Protein AF-Q962A0-F1 (afdb_monomer)

Organism: NCBI:txid141065

Secondary structure (DSSP, 8-state):
--S-STT-TTT-HHHHHHHHHHHHHHHHHHTT--HHHHHHHHTT--S--PPPP-EEEEE-GGG-SSS--SSEEEEE-TT-SSHHHHHHHHHHHHHHHHHHHHHHH-SGGG-B-TTS-B------HHHHHHHHHHHHHHTT-TTT-EE-

Structure (mmCIF, N/CA/C/O backbone):
data_AF-Q962A0-F1
#
_entry.id   AF-Q962A0-F1
#
loop_
_atom_site.group_PDB
_atom_site.id
_atom_site.type_symbol
_atom_site.label_atom_id
_atom_site.label_alt_id
_atom_site.label_comp_id
_atom_site.label_asym_id
_atom_site.label_entity_id
_atom_site.label_seq_id
_atom_site.pdbx_PDB_ins_code
_atom_site.Cartn_x
_atom_site.Cartn_y
_atom_site.Cartn_z
_atom_site.occupancy
_atom_site.B_iso_or_equiv
_atom_site.auth_seq_id
_atom_site.auth_comp_id
_atom_site.auth_asym_id
_atom_site.auth_atom_id
_atom_site.pdbx_PDB_model_num
ATOM 1 N N . ASN A 1 1 ? 24.966 2.855 -20.480 1.00 76.62 1 ASN A N 1
ATOM 2 C CA . ASN A 1 1 ? 23.661 3.544 -20.356 1.00 76.62 1 ASN A CA 1
ATOM 3 C C . ASN A 1 1 ? 23.655 4.693 -21.365 1.00 76.62 1 ASN A C 1
ATOM 5 O O . ASN A 1 1 ? 24.605 5.460 -21.330 1.00 76.62 1 ASN A O 1
ATOM 9 N N . LEU A 1 2 ? 22.678 4.765 -22.284 1.00 94.31 2 LEU A N 1
ATOM 10 C CA . LEU A 1 2 ? 22.657 5.734 -23.401 1.00 94.31 2 LEU A CA 1
ATOM 11 C C . LEU A 1 2 ? 22.432 7.185 -22.945 1.00 94.31 2 LEU A C 1
ATOM 13 O O . LEU A 1 2 ? 22.891 8.112 -23.607 1.00 94.31 2 LEU A O 1
ATOM 17 N N . ASP A 1 3 ? 21.741 7.376 -21.820 1.00 97.06 3 ASP A N 1
ATOM 18 C CA . ASP A 1 3 ? 21.540 8.700 -21.221 1.00 97.06 3 ASP A CA 1
ATOM 19 C C . ASP A 1 3 ? 22.884 9.364 -20.864 1.00 97.06 3 ASP A C 1
ATOM 21 O O . ASP A 1 3 ? 23.107 10.537 -21.162 1.00 97.06 3 ASP A O 1
ATOM 25 N N . GLY A 1 4 ? 23.816 8.575 -20.323 1.00 96.62 4 GLY A N 1
ATOM 26 C CA . GLY A 1 4 ? 25.186 8.994 -20.039 1.00 96.62 4 GLY A CA 1
ATOM 27 C C . GLY A 1 4 ? 25.357 9.883 -18.805 1.00 96.62 4 GLY A C 1
ATOM 28 O O . GLY A 1 4 ? 26.500 10.115 -18.424 1.00 96.62 4 GLY A O 1
ATOM 29 N N . THR A 1 5 ? 24.282 10.345 -18.154 1.00 97.88 5 THR A N 1
ATOM 30 C CA . THR A 1 5 ? 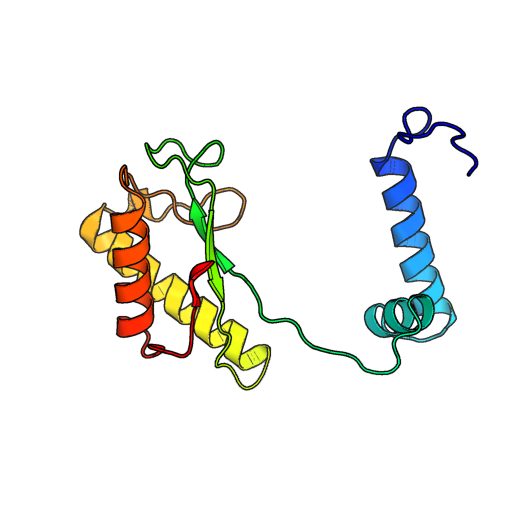24.369 11.122 -16.911 1.00 97.88 5 THR A CA 1
ATOM 31 C C . THR A 1 5 ? 24.072 10.252 -15.690 1.00 97.88 5 THR A C 1
ATOM 33 O O . THR A 1 5 ? 23.366 9.241 -15.760 1.00 97.88 5 THR A O 1
ATOM 36 N N . GLU A 1 6 ? 24.638 10.623 -14.542 1.00 96.88 6 GLU A N 1
ATOM 37 C CA . GLU A 1 6 ? 24.482 9.865 -13.294 1.00 96.88 6 GLU A CA 1
ATOM 38 C C . GLU A 1 6 ? 23.020 9.860 -12.814 1.00 96.88 6 GLU A C 1
ATOM 40 O O . GLU A 1 6 ? 22.454 8.822 -12.454 1.00 96.88 6 GLU A O 1
ATOM 45 N N . ASN A 1 7 ? 22.369 11.020 -12.907 1.00 96.00 7 ASN A N 1
ATOM 46 C CA . ASN A 1 7 ? 21.007 11.245 -12.437 1.00 96.00 7 ASN A CA 1
ATOM 47 C C . ASN A 1 7 ? 19.932 11.091 -13.525 1.00 96.00 7 ASN A C 1
ATOM 49 O O . ASN A 1 7 ? 18.780 11.440 -13.275 1.00 96.00 7 ASN A O 1
ATOM 53 N N . LYS A 1 8 ? 20.271 10.557 -14.709 1.00 97.44 8 LYS A N 1
ATOM 54 C CA . LYS A 1 8 ? 19.320 10.346 -15.819 1.00 97.44 8 LYS A CA 1
ATOM 55 C C . LYS A 1 8 ? 18.683 11.643 -16.333 1.00 97.44 8 LYS A C 1
ATOM 57 O O . LYS A 1 8 ? 17.551 11.644 -16.809 1.00 97.44 8 LYS A O 1
ATOM 62 N N . SER A 1 9 ? 19.375 12.766 -16.174 1.00 97.44 9 SER A N 1
ATOM 63 C CA . SER A 1 9 ? 18.873 14.109 -16.486 1.00 97.44 9 SER A CA 1
ATOM 64 C C . SER A 1 9 ? 18.716 14.398 -17.977 1.00 97.44 9 SER A C 1
ATOM 66 O O . SER A 1 9 ? 17.958 15.298 -18.326 1.00 97.44 9 SER A O 1
ATOM 68 N N . LYS A 1 10 ? 19.397 13.664 -18.867 1.00 97.94 10 LYS A N 1
ATOM 69 C CA . LYS A 1 10 ? 19.329 13.934 -20.308 1.00 97.94 10 LYS A CA 1
ATOM 70 C C . LYS A 1 10 ? 18.017 13.442 -20.915 1.00 97.94 10 LYS A C 1
ATOM 72 O O . LYS A 1 10 ? 17.430 14.137 -21.738 1.00 97.94 10 LYS A O 1
ATOM 77 N N . PHE A 1 11 ? 17.571 12.248 -20.537 1.00 97.38 11 PHE A N 1
ATOM 78 C CA . PHE A 1 11 ? 16.325 11.653 -21.030 1.00 97.38 11 PHE A CA 1
ATOM 79 C C . PHE A 1 11 ? 15.186 11.698 -20.012 1.00 97.38 11 PHE A C 1
ATOM 81 O O . PHE A 1 11 ? 14.027 11.570 -20.398 1.00 97.38 11 PHE A O 1
ATOM 88 N N . GLY A 1 12 ? 15.496 11.891 -18.731 1.00 97.69 12 GLY A N 1
ATOM 89 C CA . GLY A 1 12 ? 14.532 11.840 -17.640 1.00 97.69 12 GLY A CA 1
ATOM 90 C C . GLY A 1 12 ? 14.331 10.417 -17.116 1.00 97.69 12 GLY A C 1
ATOM 91 O O . GLY A 1 12 ? 14.160 9.451 -17.869 1.00 97.69 12 GLY A O 1
ATOM 92 N N . ALA A 1 13 ? 14.316 10.276 -15.788 1.00 97.62 13 ALA A N 1
ATOM 93 C CA . ALA A 1 13 ? 14.102 8.985 -15.134 1.00 97.62 13 ALA A CA 1
ATOM 94 C C . ALA A 1 13 ? 12.734 8.374 -15.483 1.00 97.62 13 ALA A C 1
ATOM 96 O O . ALA A 1 13 ? 12.632 7.162 -15.645 1.00 97.62 13 ALA A O 1
ATOM 97 N N . ASN A 1 14 ? 11.706 9.207 -15.658 1.00 97.56 14 ASN A N 1
ATOM 98 C CA . ASN A 1 14 ? 10.358 8.807 -16.062 1.00 97.56 14 ASN A CA 1
ATOM 99 C C . ASN A 1 14 ? 10.321 8.157 -17.458 1.00 97.56 14 ASN A C 1
ATOM 101 O O . ASN A 1 14 ? 9.719 7.095 -17.613 1.00 97.56 14 ASN A O 1
ATOM 105 N N . ALA A 1 15 ? 10.998 8.738 -18.455 1.00 97.81 15 ALA A N 1
ATOM 106 C CA . ALA A 1 15 ? 11.051 8.182 -19.807 1.00 97.81 15 ALA A CA 1
ATOM 107 C C . ALA A 1 15 ? 11.793 6.837 -19.828 1.00 97.81 15 ALA A C 1
ATOM 109 O O . ALA A 1 15 ? 11.299 5.848 -20.375 1.00 97.81 15 ALA A O 1
ATOM 110 N N . ILE A 1 16 ? 12.953 6.778 -19.166 1.00 98.12 16 ILE A N 1
ATOM 111 C CA . ILE A 1 16 ? 13.751 5.550 -19.057 1.00 98.12 16 ILE A CA 1
ATOM 112 C C . ILE A 1 16 ? 12.971 4.459 -18.317 1.00 98.12 16 ILE A C 1
ATOM 114 O O . ILE A 1 16 ? 12.940 3.313 -18.769 1.00 98.12 16 ILE A O 1
ATOM 118 N N . LEU A 1 17 ? 12.323 4.798 -17.199 1.00 98.12 17 LEU A N 1
ATOM 119 C CA . LEU A 1 17 ? 11.526 3.853 -16.420 1.00 98.12 17 LEU A CA 1
ATOM 120 C C . LEU A 1 17 ? 10.343 3.319 -17.235 1.00 98.12 17 LEU A C 1
ATOM 122 O O . LEU A 1 17 ? 10.101 2.115 -17.222 1.00 98.12 17 LEU A O 1
ATOM 126 N N . GLY A 1 18 ? 9.656 4.181 -17.989 1.00 98.38 18 GLY A N 1
ATOM 127 C CA . GLY A 1 18 ? 8.548 3.780 -18.856 1.00 98.38 18 GLY A CA 1
ATOM 128 C C . GLY A 1 18 ? 8.959 2.720 -19.881 1.00 98.38 18 GLY A C 1
ATOM 129 O O . GLY A 1 18 ? 8.333 1.660 -19.961 1.00 98.38 18 GLY A O 1
ATOM 130 N N . VAL A 1 19 ? 10.059 2.957 -20.606 1.00 98.31 19 VAL A N 1
ATOM 131 C CA . VAL A 1 19 ? 10.600 1.981 -21.569 1.00 98.31 19 VAL A CA 1
ATOM 132 C C . VAL A 1 19 ? 11.068 0.709 -20.858 1.00 98.31 19 VAL A C 1
ATOM 134 O O . VAL A 1 19 ? 10.747 -0.392 -21.303 1.00 98.31 19 VAL A O 1
ATOM 137 N N . SER A 1 20 ? 11.766 0.835 -19.727 1.00 98.38 20 SER A N 1
ATOM 138 C CA . SER A 1 20 ? 12.254 -0.305 -18.939 1.00 98.38 20 SER A CA 1
ATOM 139 C C . SER A 1 20 ? 11.118 -1.239 -18.493 1.00 98.38 20 SER A C 1
ATOM 141 O O . SER A 1 20 ? 11.175 -2.452 -18.712 1.00 98.38 20 SER A O 1
ATOM 143 N N . LEU A 1 21 ? 10.030 -0.682 -17.947 1.00 98.62 21 LEU A N 1
ATOM 144 C CA . LEU A 1 21 ? 8.854 -1.448 -17.522 1.00 98.62 21 LEU A CA 1
ATOM 145 C C . LEU A 1 21 ? 8.133 -2.106 -18.707 1.00 98.62 21 LEU A C 1
ATOM 147 O O . LEU A 1 21 ? 7.690 -3.252 -18.593 1.00 98.62 21 LEU A O 1
ATOM 151 N N . ALA A 1 22 ? 8.023 -1.413 -19.845 1.00 98.69 22 ALA A N 1
ATOM 152 C CA . ALA A 1 22 ? 7.419 -1.966 -21.057 1.00 98.69 22 ALA A CA 1
ATOM 153 C C . ALA A 1 22 ? 8.226 -3.155 -21.602 1.00 98.69 22 ALA A C 1
ATOM 155 O O . ALA A 1 22 ? 7.651 -4.203 -21.905 1.00 98.69 22 ALA A O 1
ATOM 156 N N . VAL A 1 23 ? 9.556 -3.032 -21.650 1.00 98.75 23 VAL A N 1
ATOM 157 C CA . VAL A 1 23 ? 10.461 -4.117 -22.056 1.00 98.75 23 VAL A CA 1
ATOM 158 C C . VAL A 1 23 ? 10.359 -5.304 -21.098 1.00 98.75 23 VAL A C 1
ATOM 160 O O . VAL A 1 23 ? 10.266 -6.439 -21.558 1.00 98.75 23 VAL A O 1
ATOM 163 N N . CYS A 1 24 ? 10.294 -5.068 -19.785 1.00 98.69 24 CYS A N 1
ATOM 164 C CA . CYS A 1 24 ? 10.110 -6.129 -18.790 1.00 98.69 24 CYS A CA 1
ATOM 165 C C . CYS A 1 24 ? 8.799 -6.911 -19.015 1.00 98.69 24 CYS A C 1
ATOM 167 O O . CYS A 1 24 ? 8.793 -8.144 -19.048 1.00 98.69 24 CYS A O 1
ATOM 169 N N . LYS A 1 25 ? 7.685 -6.209 -19.265 1.00 98.75 25 LYS A N 1
ATOM 170 C CA . LYS A 1 25 ? 6.393 -6.836 -19.598 1.00 98.75 25 LYS A CA 1
ATOM 171 C C . LYS A 1 25 ? 6.444 -7.624 -20.909 1.00 98.75 25 LYS A C 1
ATOM 173 O O . LYS A 1 25 ? 5.962 -8.755 -20.956 1.00 98.75 25 LYS A O 1
ATOM 178 N N . ALA A 1 26 ? 7.052 -7.062 -21.952 1.00 98.75 26 ALA A N 1
ATOM 179 C CA . ALA A 1 26 ? 7.221 -7.741 -23.235 1.00 98.75 26 ALA A CA 1
ATOM 180 C C . ALA A 1 26 ? 8.110 -8.992 -23.111 1.00 98.75 26 ALA A C 1
ATOM 182 O O . ALA A 1 26 ? 7.803 -10.027 -23.700 1.00 98.75 26 ALA A O 1
ATOM 183 N N . GLY A 1 27 ? 9.169 -8.927 -22.298 1.00 98.69 27 GLY A N 1
ATOM 184 C CA . GLY A 1 27 ? 10.040 -10.058 -21.979 1.00 98.69 27 GLY A CA 1
ATOM 185 C C . GLY A 1 27 ? 9.296 -11.194 -21.275 1.00 98.69 27 GLY A C 1
ATOM 186 O O . GLY A 1 27 ? 9.448 -12.356 -21.660 1.00 98.69 27 GLY A O 1
ATOM 187 N N . ALA A 1 28 ? 8.434 -10.867 -20.308 1.00 98.69 28 ALA A N 1
ATOM 188 C CA . ALA A 1 28 ? 7.558 -11.840 -19.655 1.00 98.69 28 ALA A CA 1
ATOM 189 C C . ALA A 1 28 ? 6.616 -12.521 -20.664 1.00 98.69 28 ALA A C 1
ATOM 191 O O . ALA A 1 28 ? 6.579 -13.751 -20.744 1.00 98.69 28 ALA A O 1
ATOM 192 N N . ALA A 1 29 ? 5.936 -11.725 -21.498 1.00 98.69 29 ALA A N 1
ATOM 193 C CA . ALA A 1 29 ? 5.019 -12.221 -22.523 1.00 98.69 29 ALA A CA 1
ATOM 194 C C . ALA A 1 29 ? 5.725 -13.112 -23.558 1.00 98.69 29 ALA A C 1
ATOM 196 O O . ALA A 1 29 ? 5.237 -14.194 -23.878 1.00 98.69 29 ALA A O 1
ATOM 197 N N . LYS A 1 30 ? 6.916 -12.717 -24.030 1.00 98.69 30 LYS A N 1
ATOM 198 C CA . LYS A 1 30 ? 7.721 -13.502 -24.980 1.00 98.69 30 LYS A CA 1
ATOM 199 C C . LYS A 1 30 ? 8.128 -14.867 -24.420 1.00 98.69 30 LYS A C 1
ATOM 201 O O . LYS A 1 30 ? 8.236 -15.824 -25.183 1.00 98.69 30 LYS A O 1
ATOM 206 N N . ARG A 1 31 ? 8.357 -14.956 -23.107 1.00 98.19 31 ARG A N 1
ATOM 207 C CA . ARG A 1 31 ? 8.675 -16.208 -22.402 1.00 98.19 31 ARG A CA 1
ATOM 208 C C . ARG A 1 31 ? 7.431 -17.016 -22.012 1.00 98.19 31 ARG A C 1
ATOM 210 O O . ARG A 1 31 ? 7.591 -18.107 -21.480 1.00 98.19 31 ARG A O 1
ATOM 217 N N . GLY A 1 32 ? 6.221 -16.497 -22.241 1.00 98.31 32 GLY A N 1
ATOM 218 C CA . GLY A 1 32 ? 4.977 -17.134 -21.803 1.00 98.31 32 GLY A CA 1
ATOM 219 C C . GLY A 1 32 ? 4.835 -17.205 -20.278 1.00 98.31 32 GLY A C 1
ATOM 220 O O . GLY A 1 32 ? 4.203 -18.126 -19.769 1.00 98.31 32 GLY A O 1
ATOM 221 N N . LEU A 1 33 ? 5.449 -16.272 -19.540 1.00 98.38 33 LEU A N 1
ATOM 222 C CA . LEU A 1 33 ? 5.442 -16.254 -18.076 1.00 98.38 33 LEU A CA 1
ATOM 223 C C . LEU A 1 33 ? 4.607 -15.089 -17.529 1.00 98.38 33 LEU A C 1
ATOM 225 O O . LEU A 1 33 ? 4.637 -13.994 -18.096 1.00 98.38 33 LEU A O 1
ATOM 229 N N . PRO A 1 34 ? 3.948 -15.259 -16.370 1.00 98.44 34 PRO A N 1
ATOM 230 C CA . PRO A 1 34 ? 3.443 -14.133 -15.595 1.00 98.44 34 PRO A CA 1
ATOM 231 C C . PRO A 1 34 ? 4.566 -13.149 -15.234 1.00 98.44 34 PRO A C 1
ATOM 233 O O . PRO A 1 34 ? 5.695 -13.558 -14.943 1.00 98.44 34 PRO A O 1
ATOM 236 N N . LEU A 1 35 ? 4.252 -11.850 -15.184 1.00 98.69 35 LEU A N 1
ATOM 237 C CA . LEU A 1 35 ? 5.241 -10.791 -14.940 1.00 98.69 35 LEU A CA 1
ATOM 238 C C . LEU A 1 35 ? 6.037 -10.995 -13.640 1.00 98.69 35 LEU A C 1
ATOM 240 O O . LEU A 1 35 ? 7.256 -10.852 -13.650 1.00 98.69 35 LEU A O 1
ATOM 244 N N . TYR A 1 36 ? 5.382 -11.382 -12.540 1.00 98.25 36 TYR A N 1
ATOM 245 C CA . TYR A 1 36 ? 6.060 -11.609 -11.256 1.00 98.25 36 TYR A CA 1
ATOM 246 C C . TYR A 1 36 ? 7.111 -12.730 -11.339 1.00 98.25 36 TYR A C 1
ATOM 248 O O . TYR A 1 36 ? 8.167 -12.631 -10.719 1.00 98.25 36 TYR A O 1
ATOM 256 N N . ARG A 1 37 ? 6.860 -13.781 -12.137 1.00 98.38 37 ARG A N 1
ATOM 257 C CA . ARG A 1 37 ? 7.810 -14.887 -12.338 1.00 98.38 37 ARG A CA 1
ATOM 258 C C . ARG A 1 37 ? 8.974 -14.438 -13.211 1.00 98.38 37 ARG A C 1
ATOM 260 O O . ARG A 1 37 ? 10.113 -14.775 -12.912 1.00 98.38 37 ARG A O 1
ATOM 267 N N . HIS A 1 38 ? 8.697 -13.645 -14.246 1.00 98.44 38 HIS A N 1
ATOM 268 C CA . HIS A 1 38 ? 9.741 -13.055 -15.078 1.00 98.44 38 HIS A CA 1
ATOM 269 C C . HIS A 1 38 ? 10.695 -12.177 -14.257 1.00 98.44 38 HIS A C 1
ATOM 271 O O . HIS A 1 38 ? 11.908 -12.341 -14.357 1.00 98.44 38 HIS A O 1
ATOM 277 N N . ILE A 1 39 ? 10.149 -11.310 -13.397 1.00 98.56 39 ILE A N 1
ATOM 278 C CA . ILE A 1 39 ? 10.932 -10.474 -12.475 1.00 98.56 39 ILE A CA 1
ATOM 279 C C . ILE A 1 39 ? 11.742 -11.342 -11.503 1.00 98.56 39 ILE A C 1
ATOM 281 O O . ILE A 1 39 ? 12.925 -11.078 -11.300 1.00 98.56 39 ILE A O 1
ATOM 285 N N . ALA A 1 40 ? 11.146 -12.398 -10.940 1.00 98.31 40 ALA A N 1
ATOM 286 C CA . ALA A 1 40 ? 11.858 -13.311 -10.048 1.00 98.31 40 ALA A CA 1
ATOM 287 C C . ALA A 1 40 ? 13.056 -13.980 -10.738 1.00 98.31 40 ALA A C 1
ATOM 289 O O . ALA A 1 40 ? 14.135 -14.035 -10.156 1.00 98.31 40 ALA A O 1
ATOM 290 N N . ASP A 1 41 ? 12.906 -14.416 -11.990 1.00 98.00 41 ASP A N 1
ATOM 291 C CA . ASP A 1 41 ? 14.012 -14.998 -12.753 1.00 98.00 41 ASP A CA 1
ATOM 292 C C . ASP A 1 41 ? 15.128 -13.980 -13.030 1.00 98.00 41 ASP A C 1
ATOM 294 O O . ASP A 1 41 ? 16.300 -14.318 -12.879 1.00 98.00 41 ASP A O 1
ATOM 298 N N . LEU A 1 42 ? 14.780 -12.735 -13.393 1.00 98.19 42 LEU A N 1
ATOM 299 C CA . LEU A 1 42 ? 15.758 -11.654 -13.592 1.00 98.19 42 LEU A CA 1
ATOM 300 C C . LEU A 1 42 ? 16.551 -11.354 -12.312 1.00 98.19 42 LEU A C 1
ATOM 302 O O . LEU A 1 42 ? 17.732 -11.026 -12.386 1.00 98.19 42 LEU A O 1
ATOM 306 N N . ALA A 1 43 ? 15.909 -11.486 -11.150 1.00 98.00 43 ALA A N 1
ATOM 307 C CA . ALA A 1 43 ? 16.518 -11.278 -9.839 1.00 98.00 43 ALA A CA 1
ATOM 308 C C . ALA A 1 43 ? 17.238 -12.522 -9.277 1.00 98.00 43 ALA A C 1
ATOM 310 O O . ALA A 1 43 ? 17.802 -12.453 -8.189 1.00 98.00 43 ALA A O 1
ATOM 311 N N . GLY A 1 44 ? 17.205 -13.671 -9.966 1.00 97.94 44 GLY A N 1
ATOM 312 C CA . GLY A 1 44 ? 17.766 -14.929 -9.453 1.00 97.94 44 GLY A CA 1
ATOM 313 C C . GLY A 1 44 ? 16.951 -15.577 -8.321 1.00 97.94 44 GLY A C 1
ATOM 314 O O . GLY A 1 44 ? 17.436 -16.484 -7.643 1.00 97.94 44 GLY A O 1
ATOM 315 N N . ASN A 1 45 ? 15.700 -15.155 -8.126 1.00 97.75 45 ASN A N 1
ATOM 316 C CA . ASN A 1 45 ? 14.817 -15.634 -7.067 1.00 97.75 45 ASN A CA 1
ATOM 317 C C . ASN A 1 45 ? 14.068 -16.903 -7.494 1.00 97.75 45 ASN A C 1
ATOM 319 O O . ASN A 1 45 ? 13.206 -16.905 -8.379 1.00 97.75 45 ASN A O 1
ATOM 323 N N . LYS A 1 46 ? 14.370 -18.018 -6.824 1.00 95.69 46 LYS A N 1
ATOM 324 C CA . LYS A 1 46 ? 13.686 -19.299 -7.064 1.00 95.69 46 LYS A CA 1
ATOM 325 C C . LYS A 1 46 ? 12.302 -19.332 -6.420 1.00 95.69 46 LYS A C 1
ATOM 327 O O . LYS A 1 46 ? 11.338 -19.730 -7.073 1.00 95.69 46 LYS A O 1
ATOM 332 N N . ASN A 1 47 ? 12.214 -18.859 -5.180 1.00 96.75 47 ASN A N 1
ATOM 333 C CA . ASN A 1 47 ? 11.003 -18.894 -4.369 1.00 96.75 47 ASN A CA 1
ATOM 334 C C . ASN A 1 47 ? 10.281 -17.547 -4.426 1.00 96.75 47 ASN A C 1
ATOM 336 O O . ASN A 1 47 ? 10.916 -16.495 -4.371 1.00 96.75 47 ASN A O 1
ATOM 340 N N . LEU A 1 48 ? 8.956 -17.594 -4.534 1.00 97.44 48 LEU A N 1
ATOM 341 C CA . LEU A 1 48 ? 8.099 -16.414 -4.489 1.00 97.44 48 LEU A CA 1
ATOM 342 C C . LEU A 1 48 ? 7.520 -16.262 -3.086 1.00 97.44 48 LEU A C 1
ATOM 344 O O . LEU A 1 48 ? 7.167 -17.253 -2.451 1.00 97.44 48 LEU A O 1
ATOM 348 N N . ILE A 1 49 ? 7.404 -15.016 -2.636 1.00 97.25 49 ILE A N 1
ATOM 349 C CA . ILE A 1 49 ? 6.850 -14.654 -1.333 1.00 97.25 49 ILE A CA 1
ATOM 350 C C . ILE A 1 49 ? 5.759 -13.616 -1.579 1.00 97.25 49 ILE A C 1
ATOM 352 O O . ILE A 1 49 ? 5.966 -12.668 -2.339 1.00 97.25 49 ILE A O 1
ATOM 356 N N . LEU A 1 50 ? 4.596 -13.803 -0.956 1.00 97.94 50 LEU A N 1
ATOM 357 C CA . LEU A 1 50 ? 3.582 -12.757 -0.893 1.00 97.94 50 LEU A CA 1
ATOM 358 C C . LEU A 1 50 ? 3.924 -11.808 0.265 1.00 97.94 50 LEU A C 1
ATOM 360 O O . LEU A 1 50 ? 4.224 -12.293 1.356 1.00 97.94 50 LEU A O 1
ATOM 364 N N . PRO A 1 51 ? 3.914 -10.484 0.043 1.00 97.88 51 PRO A N 1
ATOM 365 C CA . PRO A 1 51 ? 4.310 -9.521 1.064 1.00 97.88 51 PRO A CA 1
ATOM 366 C C . PRO A 1 51 ? 3.221 -9.344 2.127 1.00 97.88 51 PRO A C 1
ATOM 368 O O . PRO A 1 51 ? 2.043 -9.583 1.862 1.00 97.88 51 PRO A O 1
ATOM 371 N N . VAL A 1 52 ? 3.601 -8.840 3.304 1.00 98.50 52 VAL A N 1
ATOM 372 C CA . VAL A 1 52 ? 2.632 -8.230 4.224 1.00 98.50 52 VAL A CA 1
ATOM 373 C C . VAL A 1 52 ? 2.231 -6.872 3.637 1.00 98.50 52 VAL A C 1
ATOM 375 O O . VAL A 1 52 ? 3.114 -6.052 3.377 1.00 98.50 52 VAL A O 1
ATOM 378 N N . PRO A 1 53 ? 0.938 -6.619 3.382 1.00 98.44 53 PRO A N 1
ATOM 379 C CA . PRO A 1 53 ? 0.491 -5.304 2.948 1.00 98.44 53 PRO A CA 1
ATOM 380 C C . PRO A 1 53 ? 0.569 -4.300 4.106 1.00 98.44 53 PRO A C 1
ATOM 382 O O . PRO A 1 53 ? 0.099 -4.586 5.207 1.00 98.44 53 PRO A O 1
ATOM 385 N N . ALA A 1 54 ? 1.128 -3.122 3.835 1.00 98.44 54 ALA A N 1
ATOM 386 C CA . ALA A 1 54 ? 1.053 -1.962 4.715 1.00 98.44 54 ALA A CA 1
ATOM 387 C C . ALA A 1 54 ? -0.020 -1.014 4.173 1.00 98.44 54 ALA A C 1
ATOM 389 O O . ALA A 1 54 ? 0.106 -0.493 3.066 1.00 98.44 54 ALA A O 1
ATOM 390 N N . PHE A 1 55 ? -1.114 -0.856 4.914 1.00 98.56 55 PHE A N 1
ATOM 391 C CA . PHE A 1 55 ? -2.231 -0.010 4.503 1.00 98.56 55 PHE A CA 1
ATOM 392 C C . PHE A 1 55 ? -2.079 1.361 5.138 1.00 98.56 55 PHE A C 1
ATOM 394 O O . PHE A 1 55 ? -2.131 1.450 6.363 1.00 98.56 55 PHE A O 1
ATOM 401 N N . ASN A 1 56 ? -1.952 2.410 4.330 1.00 97.88 56 ASN A N 1
ATOM 402 C CA . ASN A 1 56 ? -2.079 3.776 4.819 1.00 97.88 56 ASN A CA 1
ATOM 403 C C . ASN A 1 56 ? -3.524 4.033 5.284 1.00 97.88 56 ASN A C 1
ATOM 405 O O . ASN A 1 56 ? -4.479 3.773 4.546 1.00 97.88 56 ASN A O 1
ATOM 409 N N . VAL A 1 57 ? -3.692 4.495 6.527 1.00 97.75 57 VAL A N 1
ATOM 410 C CA . VAL A 1 57 ? -5.017 4.663 7.143 1.00 97.75 57 VAL A CA 1
ATOM 411 C C . VAL A 1 57 ? -5.240 6.016 7.818 1.00 97.75 57 VAL A C 1
ATOM 413 O O . VAL A 1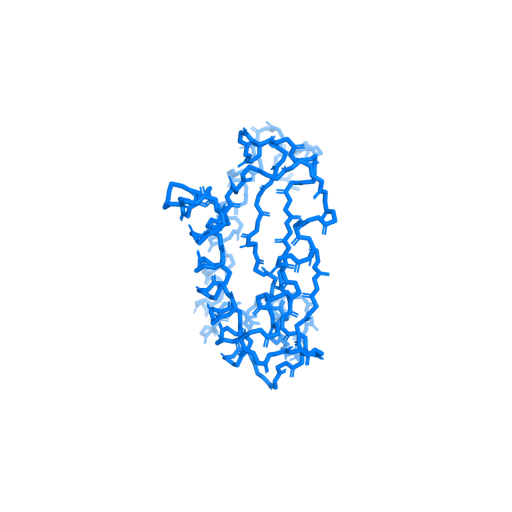 57 ? -6.393 6.445 7.901 1.00 97.75 57 VAL A O 1
ATOM 416 N N . ILE A 1 58 ? -4.188 6.709 8.264 1.00 96.31 58 ILE A N 1
ATOM 417 C CA . ILE A 1 58 ? -4.266 8.085 8.778 1.00 96.31 58 ILE A CA 1
ATOM 418 C C . ILE A 1 58 ? -3.136 8.908 8.163 1.00 96.31 58 ILE A C 1
ATOM 420 O O . ILE A 1 58 ? -1.972 8.533 8.271 1.00 96.31 58 ILE A O 1
ATOM 424 N N . ASN A 1 59 ? -3.498 10.058 7.602 1.00 94.62 59 ASN A N 1
ATOM 425 C CA . ASN A 1 59 ? -2.585 11.016 6.998 1.00 94.62 59 ASN A CA 1
ATOM 426 C C . ASN A 1 59 ? -2.318 12.197 7.941 1.00 94.62 59 ASN A C 1
ATOM 428 O O . ASN A 1 59 ? -3.212 12.685 8.647 1.00 94.62 59 ASN A O 1
ATOM 432 N N . GLY A 1 60 ? -1.092 12.693 7.882 1.00 91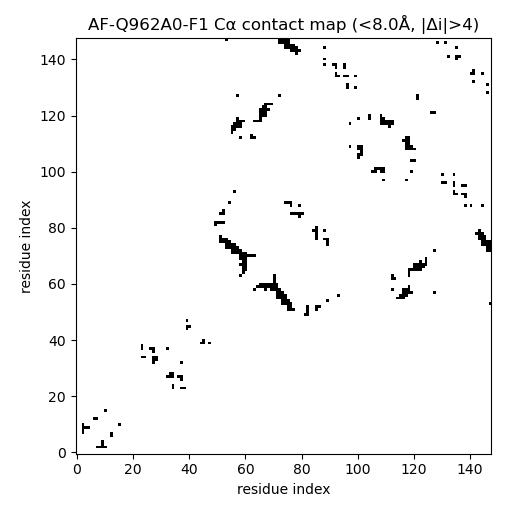.94 60 GLY A N 1
ATOM 433 C CA . GLY A 1 60 ? -0.627 13.949 8.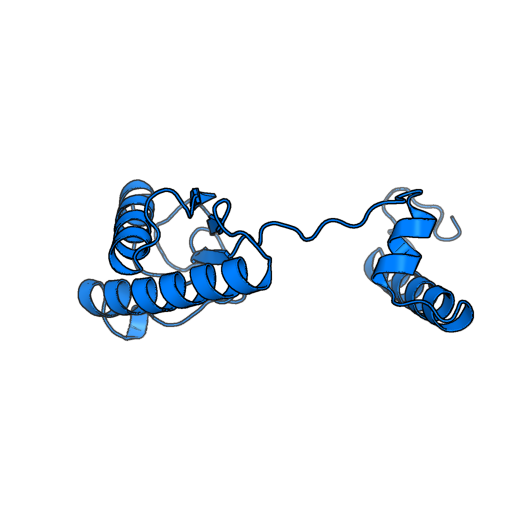455 1.00 91.94 60 GLY A CA 1
ATOM 434 C C . GLY A 1 60 ? 0.382 14.614 7.516 1.00 91.94 60 GLY A C 1
ATOM 435 O O . GLY A 1 60 ? 0.462 14.279 6.333 1.00 91.94 60 GLY A O 1
ATOM 436 N N . GLY A 1 61 ? 1.177 15.538 8.043 1.00 89.50 61 GLY A N 1
ATOM 437 C CA . GLY A 1 61 ? 2.233 16.232 7.310 1.00 89.50 61 GLY A CA 1
ATOM 438 C C . GLY A 1 61 ? 1.708 16.924 6.053 1.00 89.50 61 GLY A C 1
ATOM 439 O O . GLY A 1 61 ? 0.583 17.413 6.022 1.00 89.50 61 GLY A O 1
ATOM 440 N N . ASP A 1 62 ? 2.503 16.907 4.986 1.00 88.38 62 ASP A N 1
ATOM 441 C CA . ASP A 1 62 ? 2.150 17.548 3.712 1.00 88.38 62 ASP A CA 1
ATOM 442 C C . ASP A 1 62 ? 0.951 16.884 3.006 1.00 88.38 62 ASP A C 1
ATOM 444 O O . ASP A 1 62 ? 0.383 17.448 2.071 1.00 88.38 62 ASP A O 1
ATOM 448 N N . HIS A 1 63 ? 0.535 15.698 3.462 1.00 78.81 63 HIS A N 1
ATOM 449 C CA . HIS A 1 63 ? -0.607 14.956 2.926 1.00 78.81 63 HIS A CA 1
ATOM 450 C C . HIS A 1 63 ? -1.932 15.298 3.635 1.00 78.81 63 HIS A C 1
ATOM 452 O O . HIS A 1 63 ? -2.979 14.746 3.280 1.00 78.81 63 HIS A O 1
ATOM 458 N N . ALA A 1 64 ? -1.928 16.190 4.636 1.00 82.12 64 ALA A N 1
ATOM 459 C CA . ALA A 1 64 ? -3.137 16.595 5.348 1.00 82.12 64 ALA A CA 1
ATOM 460 C C . ALA A 1 64 ? -3.099 18.051 5.839 1.00 82.12 64 ALA A C 1
ATOM 462 O O . ALA A 1 64 ? -2.095 18.549 6.326 1.00 82.12 64 ALA A O 1
ATOM 463 N N . GLY A 1 65 ? -4.255 18.719 5.836 1.00 78.50 65 GLY A N 1
ATOM 464 C CA . GLY A 1 65 ? -4.426 20.037 6.464 1.00 78.50 65 GLY A CA 1
ATOM 465 C C . GLY A 1 65 ? -4.584 19.996 7.993 1.00 78.50 65 GLY A C 1
ATOM 466 O O . GLY A 1 65 ? -5.243 20.873 8.549 1.00 78.50 65 GLY A O 1
ATOM 467 N N . ASN A 1 66 ? -4.081 18.955 8.665 1.00 81.38 66 ASN A N 1
ATOM 468 C CA . ASN A 1 66 ? -4.179 18.786 10.119 1.00 81.38 66 ASN A CA 1
ATOM 469 C C . ASN A 1 66 ? -2.847 19.129 10.815 1.00 81.38 66 ASN A C 1
ATOM 471 O O . ASN A 1 66 ? -1.857 19.472 10.179 1.00 81.38 66 ASN A O 1
ATOM 475 N N . ASN A 1 67 ? -2.827 19.062 12.148 1.00 83.31 67 ASN A N 1
ATOM 476 C CA . ASN A 1 67 ? -1.651 19.417 12.952 1.00 83.31 67 ASN A CA 1
ATOM 477 C C . ASN A 1 67 ? -0.707 18.227 13.211 1.00 83.31 67 ASN A C 1
ATOM 479 O O . ASN A 1 67 ? 0.151 18.298 14.093 1.00 83.31 67 ASN A O 1
ATOM 483 N N . LEU A 1 68 ? -0.890 17.106 12.511 1.00 87.69 68 LEU A N 1
ATOM 484 C CA . LEU A 1 68 ? -0.124 15.890 12.740 1.00 87.69 68 LEU A CA 1
ATOM 485 C C . LEU A 1 68 ? 1.191 15.972 11.965 1.00 87.69 68 LEU A C 1
ATOM 487 O O . LEU A 1 68 ? 1.180 16.011 10.746 1.00 87.69 68 LEU A O 1
ATOM 491 N N . ALA A 1 69 ? 2.334 15.983 12.651 1.00 87.06 69 ALA A N 1
ATOM 492 C CA . ALA A 1 69 ? 3.632 16.118 11.978 1.00 87.06 69 ALA A CA 1
ATOM 493 C C . ALA A 1 69 ? 4.067 14.859 11.199 1.00 87.06 69 ALA A C 1
ATOM 495 O O . ALA A 1 69 ? 4.851 14.952 10.261 1.00 87.06 69 ALA A O 1
ATOM 496 N N . MET A 1 70 ? 3.597 13.677 11.612 1.00 88.81 70 MET A N 1
ATOM 497 C CA . MET A 1 70 ? 3.898 12.411 10.936 1.00 88.81 70 MET A CA 1
ATOM 498 C C . MET A 1 70 ? 3.016 12.264 9.696 1.00 88.81 70 MET A C 1
ATOM 500 O O . MET A 1 70 ? 1.807 12.451 9.796 1.00 88.81 70 MET A O 1
ATOM 504 N N . GLN A 1 71 ? 3.623 11.923 8.556 1.00 90.00 71 GLN A N 1
ATOM 505 C CA . GLN A 1 71 ? 2.945 11.906 7.257 1.00 90.00 71 GLN A CA 1
ATOM 506 C C . GLN A 1 71 ? 1.912 10.781 7.135 1.00 90.00 71 GLN A C 1
ATOM 508 O O . GLN A 1 71 ? 0.805 11.011 6.659 1.00 90.00 71 GLN A O 1
ATOM 513 N N . GLU A 1 72 ? 2.255 9.581 7.596 1.00 93.44 72 GLU A N 1
ATOM 514 C CA . GLU A 1 72 ? 1.452 8.374 7.412 1.00 93.44 72 GLU A CA 1
ATOM 515 C C . GLU A 1 72 ? 1.485 7.524 8.681 1.00 93.44 72 GLU A C 1
ATOM 517 O O . GLU A 1 72 ? 2.524 7.394 9.330 1.00 93.44 72 GLU A O 1
ATOM 522 N N . PHE A 1 73 ? 0.340 6.934 9.011 1.00 97.06 73 PHE A N 1
ATOM 523 C CA . PHE A 1 73 ? 0.238 5.830 9.957 1.00 97.06 73 PHE A CA 1
ATOM 524 C C . PHE A 1 73 ? -0.383 4.654 9.229 1.00 97.06 73 PHE A C 1
ATOM 526 O O . PHE A 1 73 ? -1.476 4.767 8.656 1.00 97.06 73 PHE A O 1
ATOM 533 N N . MET A 1 74 ? 0.306 3.521 9.277 1.00 98.25 74 MET A N 1
ATOM 534 C CA . MET A 1 74 ? -0.083 2.329 8.545 1.00 98.25 74 MET A CA 1
ATOM 535 C C . MET A 1 74 ? -0.512 1.203 9.478 1.00 98.25 74 MET A C 1
ATOM 537 O O . MET A 1 74 ? -0.080 1.116 10.624 1.00 98.25 74 MET A O 1
ATOM 541 N N . ILE A 1 75 ? -1.338 0.292 8.963 1.00 98.62 75 ILE A N 1
ATOM 542 C CA . ILE A 1 75 ? -1.610 -0.998 9.608 1.00 98.62 75 ILE A CA 1
ATOM 543 C C . ILE A 1 75 ? -1.051 -2.147 8.771 1.00 98.62 75 ILE A C 1
ATOM 545 O O . ILE A 1 75 ? -1.166 -2.149 7.544 1.00 98.62 75 ILE A O 1
ATOM 549 N N . LEU A 1 76 ? -0.458 -3.132 9.442 1.00 98.75 76 LEU A N 1
ATOM 550 C CA . LEU A 1 76 ? 0.246 -4.260 8.840 1.00 98.75 76 LEU A CA 1
ATOM 551 C C . LEU A 1 76 ? -0.288 -5.574 9.425 1.00 98.75 76 LEU A C 1
ATOM 553 O O . LEU A 1 76 ? 0.043 -5.910 10.562 1.00 98.75 76 LEU A O 1
ATOM 557 N N . PRO A 1 77 ? -1.116 -6.341 8.695 1.00 98.62 77 PRO A N 1
ATOM 558 C CA . PRO A 1 77 ? -1.649 -7.626 9.162 1.00 98.62 77 PRO A CA 1
ATOM 559 C C . PRO A 1 77 ? -0.608 -8.761 9.188 1.00 98.62 77 PRO A C 1
ATOM 561 O O . PRO A 1 77 ? -0.712 -9.736 8.443 1.00 98.62 77 PRO A O 1
ATOM 564 N N . THR A 1 78 ? 0.409 -8.646 10.044 1.00 98.50 78 THR A N 1
ATOM 565 C CA . THR A 1 78 ? 1.522 -9.605 10.174 1.00 98.50 78 THR A CA 1
ATOM 566 C C . THR A 1 78 ? 1.084 -10.978 10.691 1.00 98.50 78 THR A C 1
ATOM 568 O O . THR A 1 78 ? 1.741 -11.977 10.407 1.00 98.50 78 THR A O 1
ATOM 571 N N . GLY A 1 79 ? -0.049 -11.055 11.397 1.00 98.31 79 GLY A N 1
ATOM 572 C CA . GLY A 1 79 ? -0.624 -12.300 11.913 1.00 98.31 79 GLY A CA 1
ATOM 573 C C . GLY A 1 79 ? -1.526 -13.064 10.935 1.00 98.31 79 GLY A C 1
ATOM 574 O O . GLY A 1 79 ? -2.124 -14.062 11.339 1.00 98.31 79 GLY A O 1
ATOM 575 N N . ALA A 1 80 ? -1.677 -12.604 9.688 1.00 98.38 80 ALA A N 1
ATOM 576 C CA . ALA A 1 80 ? -2.484 -13.278 8.669 1.00 98.38 80 ALA A CA 1
ATOM 577 C C . ALA A 1 80 ? -1.776 -14.523 8.102 1.00 98.38 80 ALA A C 1
ATOM 579 O O . ALA A 1 80 ? -0.574 -14.508 7.844 1.00 98.38 80 ALA A O 1
ATOM 580 N N . CYS A 1 81 ? -2.524 -15.590 7.809 1.00 97.81 81 CYS A N 1
ATOM 581 C CA . CYS A 1 81 ? -1.985 -16.816 7.212 1.00 97.81 81 CYS A CA 1
ATOM 582 C C . CYS A 1 81 ? -1.904 -16.765 5.676 1.00 97.81 81 CYS A C 1
ATOM 584 O O . CYS A 1 81 ? -1.356 -17.671 5.047 1.00 97.81 81 CYS A O 1
ATOM 586 N N . SER A 1 82 ? -2.466 -15.733 5.043 1.00 98.50 82 SER A N 1
ATOM 587 C CA . SER A 1 82 ? -2.400 -15.530 3.595 1.00 98.50 82 SER A CA 1
ATOM 588 C C . SER A 1 82 ? -2.550 -14.056 3.229 1.00 98.50 82 SER A C 1
ATOM 590 O O . SER A 1 82 ? -3.127 -13.275 3.982 1.00 98.50 82 SER A O 1
ATOM 592 N N . PHE A 1 83 ? -2.122 -13.678 2.021 1.00 98.56 83 PHE A N 1
ATOM 593 C CA . PHE A 1 83 ? -2.357 -12.324 1.507 1.00 98.56 83 PHE A CA 1
ATOM 594 C C . PHE A 1 83 ? -3.854 -11.985 1.425 1.00 98.56 83 PHE A C 1
ATOM 596 O O . PHE A 1 83 ? -4.252 -10.859 1.696 1.00 98.56 83 PHE A O 1
ATOM 603 N N . THR A 1 84 ? -4.708 -12.962 1.096 1.00 98.69 84 THR A N 1
ATOM 604 C CA . THR A 1 84 ? -6.169 -12.759 1.052 1.00 98.69 84 THR A CA 1
ATOM 605 C C . THR A 1 84 ? -6.730 -12.437 2.436 1.00 98.69 84 THR A C 1
ATOM 607 O O . THR A 1 84 ? -7.546 -11.528 2.577 1.00 98.69 84 THR A O 1
ATOM 610 N N . GLU A 1 85 ? -6.266 -13.142 3.467 1.00 98.69 85 GLU A N 1
ATOM 611 C CA . GLU A 1 85 ? -6.638 -12.850 4.851 1.00 98.69 85 GLU A CA 1
ATOM 612 C C . GLU A 1 85 ? -6.095 -11.488 5.301 1.00 98.69 85 GLU A C 1
ATOM 614 O O . GLU A 1 85 ? -6.846 -10.709 5.880 1.00 98.69 85 GLU A O 1
ATOM 619 N N . ALA A 1 86 ? -4.852 -11.145 4.948 1.00 98.75 86 ALA A N 1
ATOM 620 C CA . ALA A 1 86 ? -4.276 -9.835 5.248 1.00 98.75 86 ALA A CA 1
ATOM 621 C C . ALA A 1 86 ? -5.104 -8.692 4.632 1.00 98.75 86 ALA A C 1
ATOM 623 O O . ALA A 1 86 ? -5.405 -7.708 5.306 1.00 98.75 86 ALA A O 1
ATOM 624 N N . MET A 1 87 ? -5.556 -8.847 3.382 1.00 98.69 87 MET A N 1
ATOM 625 C CA . MET A 1 87 ? -6.455 -7.888 2.729 1.00 98.69 87 MET A CA 1
ATOM 626 C C . MET A 1 87 ? -7.793 -7.748 3.461 1.00 98.69 87 MET A C 1
ATOM 628 O O . MET A 1 87 ? -8.277 -6.629 3.642 1.00 98.69 87 MET A O 1
ATOM 632 N N . LYS A 1 88 ? -8.381 -8.862 3.914 1.00 98.75 88 LYS A N 1
ATOM 633 C CA . LYS A 1 88 ? -9.618 -8.848 4.707 1.00 98.75 88 LYS A CA 1
ATOM 634 C C . LYS A 1 88 ? -9.419 -8.109 6.033 1.00 98.75 88 LYS A C 1
ATOM 636 O O . LYS A 1 88 ? -10.187 -7.200 6.338 1.00 98.75 88 LYS A O 1
ATOM 641 N N . MET A 1 89 ? -8.368 -8.454 6.775 1.00 98.81 89 MET A N 1
ATOM 642 C CA . MET A 1 89 ? -8.025 -7.836 8.058 1.00 98.81 89 MET A CA 1
ATOM 643 C C . MET A 1 89 ? -7.815 -6.325 7.927 1.00 98.81 89 MET A C 1
ATOM 645 O O . MET A 1 89 ? -8.395 -5.549 8.691 1.00 98.81 89 MET A O 1
ATOM 649 N N . GLY A 1 90 ? -7.030 -5.902 6.930 1.00 98.62 90 GLY A N 1
ATOM 650 C CA . GLY A 1 90 ? -6.792 -4.490 6.634 1.00 98.62 90 GLY A CA 1
ATOM 651 C C . GLY A 1 90 ? -8.085 -3.750 6.287 1.00 98.62 90 GLY A C 1
ATOM 652 O O . GLY A 1 90 ? -8.375 -2.706 6.869 1.00 98.62 90 GLY A O 1
ATOM 653 N N . SER A 1 91 ? -8.913 -4.324 5.408 1.00 98.75 91 SER A N 1
ATOM 654 C CA . SER A 1 91 ? -10.183 -3.719 4.989 1.00 98.75 91 SER A CA 1
ATOM 655 C C . SER A 1 91 ? -11.181 -3.569 6.140 1.00 98.75 91 SER A C 1
ATOM 657 O O . SER A 1 91 ? -11.763 -2.499 6.322 1.00 98.75 91 SER A O 1
ATOM 659 N N . GLU A 1 92 ? -11.385 -4.606 6.951 1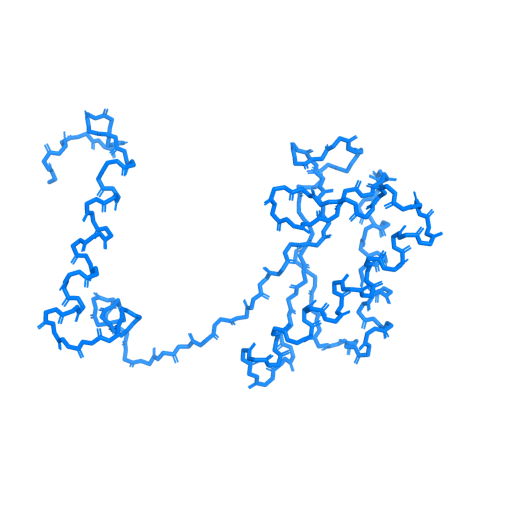.00 98.81 92 GLU A N 1
ATOM 660 C CA . GLU A 1 92 ? -12.315 -4.555 8.085 1.00 98.81 92 GLU A CA 1
ATOM 661 C C . GLU A 1 92 ? -11.850 -3.565 9.159 1.00 98.81 92 GLU A C 1
ATOM 663 O O . GLU A 1 92 ? -12.662 -2.805 9.698 1.00 98.81 92 GLU A O 1
ATOM 668 N N . THR A 1 93 ? -10.540 -3.499 9.410 1.00 98.81 93 THR A N 1
ATOM 669 C CA . THR A 1 93 ? -9.944 -2.521 10.330 1.00 98.81 93 THR A CA 1
ATOM 670 C C . THR A 1 93 ? -10.103 -1.098 9.800 1.00 98.81 93 THR A C 1
ATOM 672 O O . THR A 1 93 ? -10.533 -0.223 10.548 1.00 98.81 93 THR A O 1
ATOM 675 N N . TYR A 1 94 ? -9.874 -0.863 8.505 1.00 98.81 94 TYR A N 1
ATOM 676 C CA . TYR A 1 94 ? -10.081 0.439 7.864 1.00 98.81 94 TYR A CA 1
ATOM 677 C C . TYR A 1 94 ? -11.538 0.920 7.967 1.00 98.81 94 TYR A C 1
ATOM 679 O O . TYR A 1 94 ? -11.804 2.059 8.354 1.00 98.81 94 TYR A O 1
ATOM 687 N N . HIS A 1 95 ? -12.516 0.050 7.692 1.00 98.75 95 HIS A N 1
ATOM 688 C CA . HIS A 1 95 ? -13.934 0.408 7.827 1.00 98.75 95 HIS A CA 1
ATOM 689 C C . HIS A 1 95 ? -14.353 0.617 9.288 1.00 98.75 95 HIS A C 1
ATOM 691 O O . HIS A 1 95 ? -15.231 1.436 9.569 1.00 98.75 95 HIS A O 1
ATOM 697 N N . THR A 1 96 ? -13.731 -0.101 10.223 1.00 98.75 96 THR A N 1
ATOM 698 C CA . THR A 1 96 ? -13.931 0.102 11.663 1.00 98.75 96 THR A CA 1
ATOM 699 C C . THR A 1 96 ? -13.365 1.449 12.103 1.00 98.75 96 THR A C 1
ATOM 701 O O . THR A 1 96 ? -14.064 2.221 12.760 1.00 98.75 96 THR A O 1
ATOM 704 N N . LEU A 1 97 ? -12.153 1.783 11.656 1.00 98.56 97 LEU A N 1
ATOM 705 C CA . LEU A 1 97 ? -11.521 3.082 11.866 1.00 98.56 97 LEU A CA 1
ATOM 706 C C . LEU A 1 97 ? -12.391 4.219 11.320 1.00 98.56 97 LEU A C 1
ATOM 708 O O . LEU A 1 97 ? -12.641 5.186 12.036 1.00 98.56 97 LEU A O 1
ATOM 712 N N . LYS A 1 98 ? -12.936 4.075 10.105 1.00 98.50 98 LYS A N 1
ATOM 713 C CA . LYS A 1 98 ? -13.849 5.059 9.504 1.00 98.50 98 LYS A CA 1
ATOM 714 C C . LYS A 1 98 ? -15.034 5.387 10.411 1.00 98.50 98 LYS A C 1
ATOM 716 O O . LYS A 1 98 ? -15.404 6.551 10.537 1.00 98.50 98 LYS A O 1
ATOM 721 N N . LYS A 1 99 ? -15.637 4.371 11.043 1.00 98.38 99 LYS A N 1
ATOM 722 C CA . LYS A 1 99 ? -16.756 4.558 11.984 1.00 98.38 99 LYS A CA 1
ATOM 723 C C . LYS A 1 99 ? -16.305 5.322 13.227 1.00 98.38 99 LYS A C 1
ATOM 725 O O . LYS A 1 99 ? -16.941 6.302 13.583 1.00 98.38 99 LYS A O 1
ATOM 730 N N . ILE A 1 100 ? -15.171 4.941 13.820 1.00 97.88 100 ILE A N 1
ATOM 731 C CA . ILE A 1 100 ? -14.613 5.635 14.993 1.00 97.88 100 ILE A CA 1
ATOM 732 C C . ILE A 1 100 ? -14.321 7.106 14.673 1.00 97.88 100 ILE A C 1
ATOM 734 O O . ILE A 1 100 ? -14.658 7.988 15.461 1.00 97.88 100 ILE A O 1
ATOM 738 N N . ILE A 1 101 ? -13.726 7.378 13.508 1.00 97.44 101 ILE A N 1
ATOM 739 C CA . ILE A 1 101 ? -13.439 8.742 13.063 1.00 97.44 101 ILE A CA 1
ATOM 740 C C . ILE A 1 101 ? -14.736 9.525 12.866 1.00 97.44 101 ILE A C 1
ATOM 742 O O . ILE A 1 101 ? -14.841 10.639 13.373 1.00 97.44 101 ILE A O 1
ATOM 746 N N . LYS A 1 102 ? -15.737 8.936 12.200 1.00 97.56 102 LYS A N 1
ATOM 747 C CA . LYS A 1 102 ? -17.053 9.560 12.020 1.00 97.56 102 LYS A CA 1
ATOM 748 C C . LYS A 1 102 ? -17.690 9.942 13.353 1.00 97.56 102 LYS A C 1
ATOM 750 O O . LYS A 1 102 ? -18.194 11.052 13.488 1.00 97.56 102 LYS A O 1
ATOM 755 N N . ASP A 1 103 ? -17.664 9.028 14.316 1.00 97.25 103 ASP A N 1
ATOM 756 C CA . ASP A 1 103 ? -18.310 9.212 15.614 1.00 97.25 103 ASP A CA 1
ATOM 757 C C . ASP A 1 103 ? -17.599 10.284 16.457 1.00 97.25 103 ASP A C 1
ATOM 759 O O . ASP A 1 103 ? -18.253 11.025 17.188 1.00 97.25 103 ASP A O 1
ATOM 763 N N . LYS A 1 104 ? -16.266 10.394 16.348 1.00 95.50 104 LYS A N 1
ATOM 764 C CA . LYS A 1 104 ? -15.451 11.307 17.167 1.00 95.50 104 LYS A CA 1
ATOM 765 C C . LYS A 1 104 ? -15.214 12.682 16.533 1.00 95.50 104 LYS A C 1
ATOM 767 O O . LYS A 1 104 ? -15.136 13.671 17.255 1.00 95.50 104 LYS A O 1
ATOM 772 N N . TYR A 1 105 ? -15.075 12.746 15.210 1.00 94.44 105 TYR A N 1
ATOM 773 C CA . TYR A 1 105 ? -14.662 13.948 14.472 1.00 94.44 105 TYR A CA 1
ATOM 774 C C . TYR A 1 105 ? -15.688 14.408 13.429 1.00 94.44 105 TYR A C 1
ATOM 776 O O . TYR A 1 105 ? -15.494 15.445 12.798 1.00 94.44 105 TYR A O 1
ATOM 784 N N . GLY A 1 106 ? -16.787 13.670 13.256 1.00 95.62 106 GLY A N 1
ATOM 785 C CA . GLY A 1 106 ? -17.844 13.993 12.305 1.00 95.62 106 GLY A CA 1
ATOM 786 C C . GLY A 1 106 ? -17.657 13.351 10.930 1.00 95.62 106 GLY A C 1
ATOM 787 O O . GLY A 1 106 ? -16.638 12.736 10.617 1.00 95.62 106 GLY A O 1
ATOM 788 N N . LEU A 1 107 ? -18.690 13.480 10.094 1.00 94.56 107 LEU A N 1
ATOM 789 C CA . LEU A 1 107 ? -18.746 12.853 8.770 1.00 94.56 107 LEU A CA 1
ATOM 790 C C . LEU A 1 107 ? -17.627 13.338 7.840 1.00 94.56 107 LEU A C 1
ATOM 792 O O . LEU A 1 107 ? -17.036 12.522 7.132 1.00 94.56 107 LEU A O 1
ATOM 796 N N . ASP A 1 108 ? -17.308 14.629 7.885 1.00 92.56 108 ASP A N 1
ATOM 797 C CA . ASP A 1 108 ? -16.331 15.257 6.990 1.00 92.56 108 ASP A CA 1
ATOM 798 C C . ASP A 1 108 ? -14.910 14.724 7.219 1.00 92.56 108 ASP A C 1
ATOM 800 O O . ASP A 1 108 ? -14.141 14.571 6.274 1.00 92.56 108 ASP A O 1
ATOM 804 N N . ALA A 1 109 ? -14.592 14.309 8.451 1.00 93.75 109 ALA A N 1
ATOM 805 C CA . ALA A 1 109 ? -13.314 13.684 8.792 1.00 93.75 109 ALA A CA 1
ATOM 806 C C . ALA A 1 109 ? -13.126 12.285 8.169 1.00 93.75 109 ALA A C 1
ATOM 808 O O . ALA A 1 109 ? -12.050 11.702 8.279 1.00 93.75 109 ALA A O 1
ATOM 809 N N . THR A 1 110 ? -14.162 11.733 7.524 1.00 95.38 110 THR A N 1
ATOM 810 C CA . THR A 1 110 ? -14.087 10.457 6.795 1.00 95.38 110 THR A CA 1
ATOM 811 C C . THR A 1 110 ? -13.819 10.605 5.298 1.00 95.38 110 THR A C 1
ATOM 813 O O . THR A 1 110 ? -13.800 9.595 4.584 1.00 95.38 110 THR A O 1
ATOM 816 N N . ALA A 1 111 ? -13.621 11.839 4.821 1.00 92.94 111 ALA A N 1
ATOM 817 C CA . ALA A 1 111 ? -13.009 12.084 3.524 1.00 92.94 111 ALA A CA 1
ATOM 818 C C . ALA A 1 111 ? -11.587 11.501 3.492 1.00 92.94 111 ALA A C 1
ATOM 820 O O . ALA A 1 111 ? -10.935 11.344 4.528 1.00 92.94 111 ALA A O 1
ATOM 821 N N . VAL A 1 112 ? -11.130 11.148 2.295 1.00 94.06 112 VAL A N 1
ATOM 822 C CA . VAL A 1 112 ? -9.857 10.453 2.086 1.00 94.06 112 VAL A CA 1
ATOM 823 C C . VAL A 1 112 ? -8.892 11.326 1.293 1.00 94.06 112 VAL A C 1
ATOM 825 O O . VAL A 1 112 ? -9.330 12.093 0.436 1.00 94.06 112 VAL A O 1
ATOM 828 N N . GLY A 1 113 ? -7.597 11.214 1.594 1.00 88.50 113 GLY A N 1
ATOM 829 C CA . GLY A 1 113 ? -6.530 11.838 0.807 1.00 88.50 113 GLY A CA 1
ATOM 830 C C . GLY A 1 113 ? -6.146 11.018 -0.429 1.00 88.50 113 GLY A C 1
ATOM 831 O O . GLY A 1 113 ? -6.798 10.023 -0.754 1.00 88.50 113 GLY A O 1
ATOM 832 N N . ASP A 1 114 ? -5.044 11.405 -1.072 1.00 88.94 114 ASP A N 1
ATOM 833 C CA . ASP A 1 114 ? -4.571 10.823 -2.339 1.00 88.94 114 ASP A CA 1
ATOM 834 C C . ASP A 1 114 ? -4.332 9.304 -2.269 1.00 88.94 114 ASP A C 1
ATOM 836 O O . ASP A 1 114 ? -4.576 8.581 -3.235 1.00 88.94 114 ASP A O 1
ATOM 840 N N . GLU A 1 115 ? -3.918 8.803 -1.104 1.00 91.56 115 GLU A N 1
ATOM 841 C CA . GLU A 1 115 ? -3.631 7.383 -0.861 1.00 91.56 115 GLU A CA 1
ATOM 842 C C . GLU A 1 115 ? -4.775 6.623 -0.165 1.00 91.56 115 GLU A C 1
ATOM 844 O O . GLU A 1 115 ? -4.633 5.457 0.197 1.00 91.56 115 GLU A O 1
ATOM 849 N N . GLY A 1 116 ? -5.928 7.264 0.046 1.00 93.50 116 GLY A N 1
ATOM 850 C CA . GLY A 1 116 ? -7.094 6.633 0.673 1.00 93.50 116 GLY A CA 1
ATOM 851 C C . GLY A 1 116 ? -7.125 6.670 2.209 1.00 93.50 116 GLY A C 1
ATOM 852 O O . GLY A 1 116 ? -8.146 6.299 2.795 1.00 93.50 116 GLY A O 1
ATOM 853 N N . GLY A 1 117 ? -6.063 7.141 2.871 1.00 95.56 117 GLY A N 1
ATOM 854 C CA . GLY A 1 117 ? -6.035 7.389 4.318 1.00 95.56 117 GLY A CA 1
ATOM 855 C C . GLY A 1 117 ? -6.955 8.541 4.751 1.00 95.56 117 GLY A C 1
ATOM 856 O O . GLY A 1 117 ? -7.262 9.440 3.962 1.00 95.56 117 GLY A O 1
ATOM 857 N N . PHE A 1 118 ? -7.411 8.518 6.007 1.00 97.00 118 PHE A N 1
ATOM 858 C CA . PHE A 1 118 ? -8.233 9.586 6.590 1.00 97.00 118 PHE A CA 1
ATOM 859 C C . PHE A 1 118 ? -7.369 10.731 7.119 1.00 97.00 118 PHE A C 1
ATOM 861 O O . PHE A 1 118 ? -6.265 10.499 7.599 1.00 97.00 118 PHE A O 1
ATOM 868 N N . ALA A 1 119 ? -7.898 11.953 7.136 1.00 94.88 119 ALA A N 1
ATOM 869 C CA . ALA A 1 119 ? -7.202 13.122 7.682 1.00 94.88 119 ALA A CA 1
ATOM 870 C C . ALA A 1 119 ? -7.994 13.788 8.828 1.00 94.88 119 ALA A C 1
ATOM 872 O O . ALA A 1 119 ? -8.368 14.959 8.723 1.00 94.88 119 ALA A O 1
ATOM 873 N N . PRO A 1 120 ? -8.3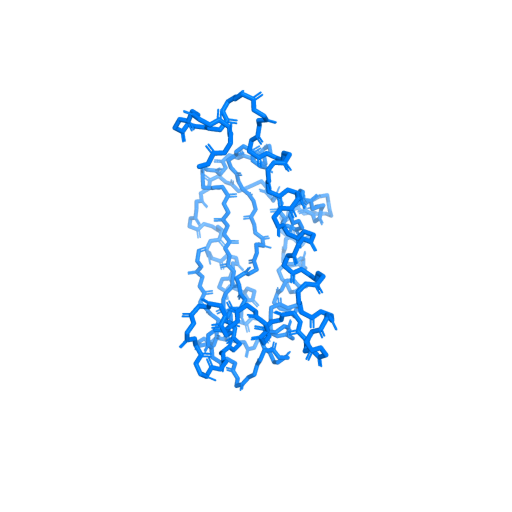00 13.073 9.931 1.00 92.75 120 PRO A N 1
ATOM 874 C CA .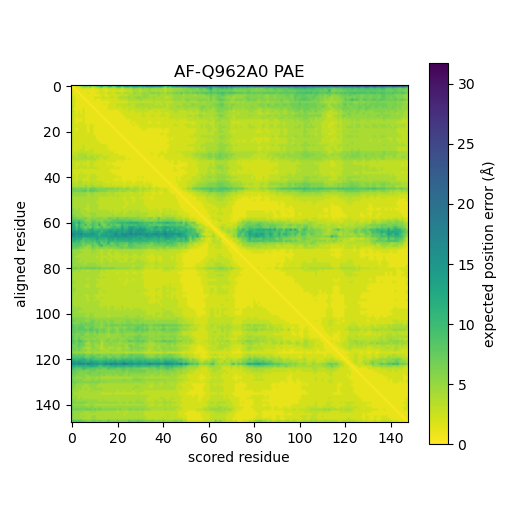 PRO A 1 120 ? -8.974 13.683 11.072 1.00 92.75 120 PRO A CA 1
ATOM 875 C C . PRO A 1 120 ? -8.107 14.791 11.685 1.00 92.75 120 PRO A C 1
ATOM 877 O O . PRO A 1 120 ? -6.877 14.760 11.602 1.00 92.75 120 PRO A O 1
ATOM 880 N N . ASN A 1 121 ? -8.745 15.760 12.345 1.00 89.31 121 ASN A N 1
ATOM 881 C CA . ASN A 1 121 ? -8.044 16.842 13.035 1.00 89.31 121 ASN A CA 1
ATOM 882 C C . ASN A 1 121 ? -7.401 16.336 14.341 1.00 89.31 121 ASN A C 1
ATOM 884 O O . ASN A 1 121 ? -7.925 16.535 15.439 1.00 89.31 121 ASN A O 1
ATOM 888 N N . ILE A 1 122 ? -6.285 15.622 14.204 1.00 87.25 122 ILE A N 1
ATOM 889 C CA . ILE A 1 122 ? -5.461 15.096 15.293 1.00 87.25 122 ILE A CA 1
ATOM 890 C C . ILE A 1 122 ? -4.173 15.921 15.355 1.00 87.25 122 ILE A C 1
ATOM 892 O O . ILE A 1 122 ? -3.509 16.104 14.342 1.00 87.25 122 ILE A O 1
ATOM 896 N N . GLY A 1 123 ? -3.815 16.419 16.541 1.00 82.31 123 GLY A N 1
ATOM 897 C CA . GLY A 1 123 ? -2.562 17.160 16.756 1.00 82.31 123 GLY A CA 1
ATOM 898 C C . GLY A 1 123 ? -1.460 16.362 17.457 1.00 82.31 123 GLY A C 1
ATOM 899 O O . GLY A 1 123 ? -0.306 16.773 17.450 1.00 82.31 123 GLY A O 1
ATOM 900 N N . ASN A 1 124 ? -1.792 15.223 18.072 1.00 90.19 124 ASN A N 1
ATOM 901 C CA . ASN A 1 124 ? -0.847 14.405 18.829 1.00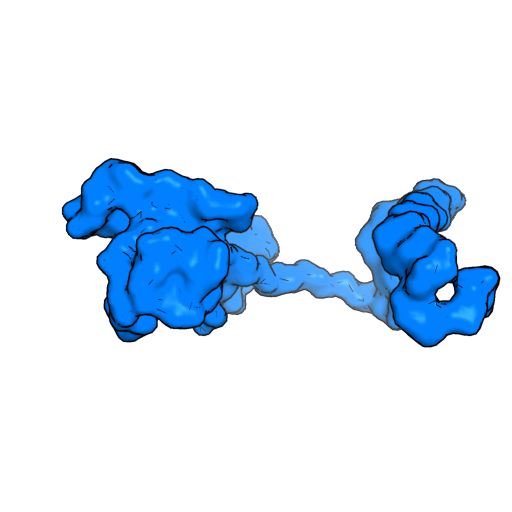 90.19 124 ASN A CA 1
ATOM 902 C C . ASN A 1 124 ? -0.733 13.001 18.207 1.00 90.19 124 ASN A C 1
ATOM 904 O O . ASN A 1 124 ? -1.736 12.286 18.166 1.00 90.19 124 ASN A O 1
ATOM 908 N N . PRO A 1 125 ? 0.470 12.548 17.801 1.00 91.94 125 PRO A N 1
ATOM 909 C CA . PRO A 1 125 ? 0.690 11.191 17.296 1.00 91.94 125 PRO A CA 1
ATOM 910 C C . PRO A 1 125 ? 0.165 10.078 18.210 1.00 91.94 125 PRO A C 1
ATOM 912 O O . PRO A 1 125 ? -0.322 9.058 17.729 1.00 91.94 125 PRO A O 1
ATOM 915 N N . LYS A 1 126 ? 0.196 10.275 19.534 1.00 93.62 126 LYS A N 1
ATOM 916 C CA . LYS A 1 126 ? -0.330 9.286 20.489 1.00 93.62 126 LYS A CA 1
ATOM 917 C C . LYS A 1 126 ? -1.835 9.064 20.337 1.00 93.62 126 LYS A C 1
ATOM 919 O O . LYS A 1 126 ? -2.302 7.945 20.541 1.00 93.62 126 LYS A O 1
ATOM 924 N N . ASP A 1 127 ? -2.585 10.093 19.954 1.00 92.50 127 ASP A N 1
ATOM 925 C CA . ASP A 1 127 ? -4.030 9.979 19.753 1.00 92.50 127 ASP A CA 1
ATOM 926 C C . ASP A 1 127 ? -4.339 9.171 18.488 1.00 92.50 127 ASP A C 1
ATOM 928 O O . ASP A 1 127 ? -5.255 8.348 18.503 1.00 92.50 127 ASP A O 1
ATOM 932 N N . ALA A 1 128 ? -3.539 9.343 17.427 1.00 94.31 128 ALA A N 1
ATOM 933 C CA . ALA A 1 128 ? -3.629 8.526 16.218 1.00 94.31 128 ALA A CA 1
ATOM 934 C C . ALA A 1 128 ? -3.358 7.047 16.539 1.00 94.31 128 ALA A C 1
ATOM 936 O O . ALA A 1 128 ? -4.187 6.191 16.236 1.00 94.31 128 ALA A O 1
ATOM 937 N N . LEU A 1 129 ? -2.267 6.754 17.259 1.00 96.56 129 LEU A N 1
ATOM 938 C CA . LEU A 1 129 ? -1.940 5.391 17.700 1.00 96.56 129 LEU A CA 1
ATOM 939 C C . LEU A 1 129 ? -3.034 4.779 18.587 1.00 96.56 129 LEU A C 1
ATOM 941 O O . LEU A 1 129 ? -3.338 3.593 18.472 1.00 96.56 129 LEU A O 1
ATOM 945 N N . THR A 1 130 ? -3.648 5.574 19.464 1.00 96.50 130 THR A N 1
ATOM 946 C CA . THR A 1 130 ? -4.736 5.110 20.338 1.00 96.50 130 THR A CA 1
ATOM 947 C C . THR A 1 130 ? -5.963 4.713 19.520 1.00 96.50 130 THR A C 1
ATOM 949 O O . THR A 1 130 ? -6.482 3.612 19.684 1.00 96.50 130 THR A O 1
ATOM 952 N N . ILE A 1 131 ? -6.385 5.562 18.580 1.00 96.50 131 ILE A N 1
ATOM 953 C CA . ILE A 1 131 ? -7.535 5.282 17.710 1.00 96.50 131 ILE A CA 1
ATOM 954 C C . ILE A 1 131 ? -7.281 4.053 16.824 1.00 96.50 131 ILE A C 1
ATOM 956 O O . ILE A 1 131 ? -8.203 3.271 16.584 1.00 96.50 131 ILE A O 1
ATOM 960 N N . LEU A 1 132 ? -6.048 3.855 16.351 1.00 97.94 132 LEU A N 1
ATOM 961 C CA . LEU A 1 132 ? -5.681 2.667 15.577 1.00 97.94 132 LEU A CA 1
ATOM 962 C C . LEU A 1 132 ? -5.750 1.392 16.416 1.00 97.94 132 LEU A C 1
ATOM 964 O O . LEU A 1 132 ? -6.340 0.408 15.970 1.00 97.94 132 LEU A O 1
ATOM 968 N N . ASN A 1 133 ? -5.230 1.417 17.644 1.00 98.31 133 ASN A N 1
ATOM 969 C CA . ASN A 1 133 ? -5.366 0.292 18.568 1.00 98.31 133 ASN A CA 1
ATOM 970 C C . ASN A 1 133 ? -6.842 -0.026 18.864 1.00 98.31 133 ASN A C 1
ATOM 972 O O . ASN A 1 133 ? -7.229 -1.197 18.840 1.00 98.31 133 ASN A O 1
ATOM 976 N N . ASP A 1 134 ? -7.685 0.995 19.051 1.00 98.12 134 ASP A N 1
ATOM 977 C CA . ASP A 1 134 ? -9.131 0.820 19.230 1.00 98.12 134 ASP A CA 1
ATOM 978 C C . ASP A 1 134 ? -9.793 0.194 17.994 1.00 98.12 134 ASP A C 1
ATOM 980 O O . ASP A 1 134 ? -10.661 -0.672 18.126 1.00 98.12 134 ASP A O 1
ATOM 984 N N . ALA A 1 135 ? -9.395 0.612 16.788 1.00 98.62 135 ALA A N 1
ATOM 985 C CA . ALA A 1 135 ? -9.909 0.061 15.537 1.00 98.62 135 ALA A CA 1
ATOM 986 C C . ALA A 1 135 ? -9.516 -1.413 15.362 1.00 98.62 135 ALA A C 1
ATOM 988 O O . ALA A 1 135 ? -10.377 -2.236 15.052 1.00 98.62 135 ALA A O 1
ATOM 989 N N . ILE A 1 136 ? -8.248 -1.754 15.617 1.00 98.75 136 ILE A N 1
ATOM 990 C CA . ILE A 1 136 ? -7.730 -3.129 15.565 1.00 98.75 136 ILE A CA 1
ATOM 991 C C . ILE A 1 136 ? -8.473 -4.018 16.571 1.00 98.75 136 ILE A C 1
ATOM 993 O O . ILE A 1 136 ? -8.902 -5.123 16.229 1.00 98.75 136 ILE A O 1
ATOM 997 N N . ALA A 1 137 ? -8.669 -3.532 17.800 1.00 98.62 137 ALA A N 1
ATOM 998 C CA . ALA A 1 137 ? -9.384 -4.264 18.839 1.00 98.62 137 ALA A CA 1
ATOM 999 C C . ALA A 1 137 ? -10.863 -4.474 18.485 1.00 98.62 137 ALA A C 1
ATOM 1001 O O . ALA A 1 137 ? -11.361 -5.598 18.558 1.00 98.62 137 ALA A O 1
ATOM 1002 N N . LYS A 1 138 ? -11.563 -3.426 18.031 1.00 98.62 138 LYS A N 1
ATOM 1003 C CA . LYS A 1 138 ? -12.976 -3.511 17.617 1.00 98.62 138 LYS A CA 1
ATOM 1004 C C . LYS A 1 138 ? -13.190 -4.387 16.382 1.00 98.62 138 LYS A C 1
ATOM 1006 O O . LYS A 1 138 ? -14.250 -4.994 16.262 1.00 98.62 138 LYS A O 1
ATOM 1011 N N . ALA A 1 139 ? -12.204 -4.469 15.491 1.00 98.44 139 ALA A N 1
ATOM 1012 C CA . ALA A 1 139 ? -12.228 -5.374 14.344 1.00 98.44 139 ALA A CA 1
ATOM 1013 C C . ALA A 1 139 ? -11.908 -6.837 14.720 1.00 98.44 139 ALA A C 1
ATOM 1015 O O . ALA A 1 139 ? -12.076 -7.726 13.892 1.00 98.44 139 ALA A O 1
ATOM 1016 N N . GLY A 1 140 ? -11.485 -7.110 15.962 1.00 98.50 140 GLY A N 1
ATOM 1017 C CA . GLY A 1 140 ? -11.18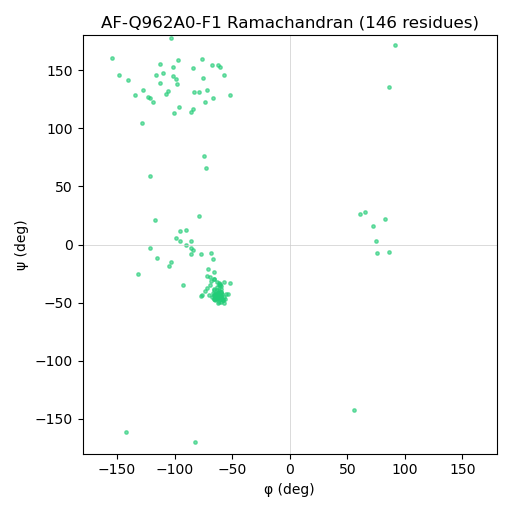8 -8.462 16.444 1.00 98.50 140 GLY A CA 1
ATOM 1018 C C . GLY A 1 140 ? -9.789 -8.973 16.083 1.00 98.50 140 GLY A C 1
ATOM 1019 O O . GLY A 1 140 ? -9.567 -10.184 16.068 1.00 98.50 140 GLY A O 1
ATOM 1020 N N . TYR A 1 141 ? -8.840 -8.072 15.803 1.00 98.69 141 TYR A N 1
ATOM 1021 C CA . TYR A 1 141 ? -7.502 -8.410 15.296 1.00 98.69 141 TYR A CA 1
ATOM 1022 C C . TYR A 1 141 ? -6.347 -8.029 16.234 1.00 98.69 141 TYR A C 1
ATOM 1024 O O . TYR A 1 141 ? -5.199 -7.921 15.797 1.00 98.69 141 TYR A O 1
ATOM 1032 N N . THR A 1 142 ? -6.615 -7.854 17.532 1.00 98.19 142 THR A N 1
ATOM 1033 C CA . THR A 1 142 ? -5.577 -7.606 18.546 1.00 98.19 142 THR A CA 1
ATOM 1034 C C . THR A 1 142 ? -4.464 -8.653 18.472 1.00 98.19 142 THR A C 1
ATOM 1036 O O . THR A 1 142 ? -4.726 -9.855 18.472 1.00 98.19 142 THR A O 1
ATOM 1039 N N . GLY A 1 143 ? -3.213 -8.188 18.397 1.00 97.75 143 GLY A N 1
ATOM 1040 C CA . GLY A 1 143 ? -2.027 -9.044 18.294 1.00 97.75 143 GLY A CA 1
ATOM 1041 C C . GLY A 1 143 ? -1.804 -9.680 16.917 1.00 97.75 143 GLY A C 1
ATOM 1042 O O . GLY A 1 143 ? -0.871 -10.460 16.767 1.00 97.75 143 GLY A O 1
ATOM 1043 N N . LYS A 1 144 ? -2.640 -9.368 15.918 1.00 98.31 144 LYS A N 1
ATOM 1044 C CA . LYS A 1 144 ? -2.485 -9.845 14.533 1.00 98.31 144 LYS A CA 1
ATOM 1045 C C . LYS A 1 144 ? -2.216 -8.727 13.522 1.00 98.31 144 LYS A C 1
ATOM 1047 O O . LYS A 1 144 ? -1.905 -9.019 12.369 1.00 98.31 144 LYS A O 1
ATOM 1052 N N . ILE A 1 145 ? -2.379 -7.472 13.936 1.00 98.69 145 ILE A N 1
ATOM 1053 C CA . ILE A 1 145 ? -2.077 -6.278 13.147 1.00 98.69 145 ILE A CA 1
ATOM 1054 C C . ILE A 1 145 ? -1.087 -5.425 13.937 1.00 98.69 145 ILE A C 1
ATOM 1056 O O . ILE A 1 145 ? -1.343 -5.095 15.095 1.00 98.69 145 ILE A O 1
ATOM 1060 N N . GLU A 1 146 ? 0.015 -5.069 13.292 1.00 98.38 146 GLU A N 1
ATOM 1061 C CA . GLU A 1 146 ? 1.011 -4.116 13.778 1.00 98.38 146 GLU A CA 1
ATOM 1062 C C . GLU A 1 146 ? 0.758 -2.727 13.179 1.00 98.38 146 GLU A C 1
ATOM 1064 O O . GLU A 1 146 ? 0.085 -2.594 12.154 1.00 98.38 146 GLU A O 1
ATOM 1069 N N . ILE A 1 147 ? 1.281 -1.689 13.832 1.00 98.06 147 ILE A N 1
ATOM 1070 C CA . ILE A 1 147 ? 1.224 -0.305 13.349 1.00 98.06 147 ILE A CA 1
ATOM 1071 C C . ILE A 1 147 ? 2.616 0.072 12.842 1.00 98.06 147 ILE A C 1
ATOM 1073 O O . ILE A 1 147 ? 3.603 -0.187 13.534 1.00 98.06 147 ILE A O 1
ATOM 1077 N N . GLY A 1 148 ? 2.670 0.658 11.646 1.00 94.81 148 GLY A N 1
ATOM 1078 C CA . GLY A 1 148 ? 3.888 1.134 10.987 1.00 94.81 148 GLY A CA 1
ATOM 1079 C C . GLY A 1 148 ? 3.886 2.632 10.766 1.00 94.81 148 GLY A C 1
ATOM 1080 O O . GLY A 1 148 ? 2.780 3.224 10.748 1.00 94.81 148 GLY A O 1
#

Solvent-accessible surface area (backbone atoms only — not comparable to full-atom values): 8281 Å² total; per-residue (Å²): 118,94,60,74,48,95,80,29,72,75,67,34,59,66,56,54,48,54,54,50,54,52,52,53,49,50,52,10,56,76,69,75,40,60,57,70,57,39,52,28,57,77,70,70,43,88,76,87,79,84,70,76,60,73,42,59,51,38,34,6,28,98,68,26,99,39,62,20,78,59,49,66,37,27,44,27,35,75,61,43,94,41,63,71,50,24,52,49,54,50,50,49,25,50,57,39,35,44,51,55,39,28,75,75,65,33,70,76,30,56,48,60,44,98,79,62,15,26,47,49,88,42,64,50,70,67,59,55,54,48,52,49,52,52,14,33,48,76,56,72,36,70,90,26,52,47,79,86

pLDDT: mean 95.91, std 4.5, range [76.62, 98.81]

Mean predicted aligned error: 3.62 Å

InterPro domains:
  IPR000941 Enolase [PR00148] (12-28)
  IPR000941 Enolase [PR00148] (69-82)
  IPR000941 Enolase [PTHR11902] (2-148)
  IPR020810 Enolase, C-terminal TIM barrel domain [PF00113] (48-148)
  IPR020810 Enolase, C-terminal TIM barrel domain [SM01192] (47-148)
  IPR020811 Enolase, N-terminal [PF03952] (1-39)
  IPR020811 Enolase, N-terminal [SM01193] (1-39)
  IPR029017 Enolase-like, N-terminal [G3DSA:3.30.390.10] (1-32)
  IPR029017 Enolase-like, N-terminal [SSF54826] (2-46)
  IPR036849 Enolase-like, C-terminal domain superfamily [G3DSA:3.20.20.120] (33-148)
  IPR036849 Enolase-like, C-terminal domain superfamily [SSF51604] (48-148)

Foldseek 3Di:
DVCPDPQSVSPDPVNVVVVVVVVLVVQCVVVVHDSVVSVCVVVVHPDDDDDFDWAFAEADPPQEPAQANDGTKTKTQQQDPDPVRSVVLRVQLSVLLLVVLCVPQNDVQSDATPRRYGYGRDNDVVVVVVSSQVSCVVSVNVPRMDMD

Radius of gyration: 20.13 Å; Cα contacts (8 Å, |Δi|>4): 209; chains: 1; bounding box: 44×39×46 Å

Nearest PDB structures (foldseek):
  5wro-assembly1_A-2  TM=9.874E-01  e=1.196E-20  Drosophila melanogaster
  3ucd-assembly1_B  TM=9.800E-01  e=3.801E-20  Homo sapiens
  3qtp-assembly1_A  TM=9.842E-01  e=1.007E-18  Entamoeba histolytica
  3otr-assembly3_F  TM=9.768E-01  e=1.683E-18  Toxoplasma gondii ME49
  3otr-assembly3_E  TM=9.779E-01  e=1.914E-18  Toxoplasma gondii ME49

Sequence (148 aa):
NLDGTENKSKFGANAILGVSLAVCKAGAAKRGLPLYRHIADLAGNKNLILPVPAFNVINGGDHAGNNLAMQEFMILPTGACSFTEAMKMGSETYHTLKKIIKDKYGLDATAVGDEGGFAPNIGNPKDALTILNDAIAKAGYTGKIEIG